Protein AF-A0A4V3UWW2-F1 (afdb_monomer)

Secondary structure (DSSP, 8-state):
---HHHHHSPPHHHHHHS-HHHHHHHHHHHHHHHHHHHHHHHHHHHHHHHHHT-TT--HHHHHHHHHHHHHHHHHHHHHHHHHHHHHHHHHHHHHHHHHT-

Solvent-accessible surface area (backbone atoms only — not comparable to full-atom values): 5558 Å² total; per-residue (Å²): 134,91,50,68,28,70,74,60,44,68,57,73,70,60,61,73,72,46,52,76,65,58,36,49,51,51,22,50,54,23,48,52,50,29,51,49,50,53,51,49,56,50,51,51,53,51,52,54,50,55,49,72,74,37,93,84,58,46,72,69,56,51,56,54,50,51,52,52,49,52,54,46,67,71,43,51,62,44,43,30,54,17,26,48,51,41,19,51,53,32,52,49,52,52,51,55,56,60,74,74,109

Mean predicted aligned error: 4.19 Å

Sequence (101 aa):
MRDIYHAVVGSSDLLKNLSQEALTDYKNNCGDAASGIVFALTTLGCLSMEACDSDEYSDEECRRDMMGLSSALKHLPRLMQALDQNRENADYELKRRGATK

Nearest PDB structures (foldseek):
  2q0o-assembly1_C  TM=7.563E-01  e=1.014E+00  Sinorhizobium fredii NGR234
  7n6g-assembly1_3I  TM=6.316E-01  e=8.112E-01  Chlamydomonas reinhardtii
  7n6g-assembly1_3H  TM=6.249E-01  e=1.874E+00  Chlamydomonas reinhardtii
  4bne-assembly1_B  TM=5.995E-01  e=6.770E+00  Gallus gallus

Structure (mmCIF, N/CA/C/O backbone):
data_AF-A0A4V3UWW2-F1
#
_entry.id   AF-A0A4V3UWW2-F1
#
loop_
_atom_site.group_PDB
_atom_site.id
_atom_site.type_symbol
_atom_site.label_atom_id
_atom_site.label_alt_id
_atom_site.label_comp_id
_atom_site.label_asym_id
_atom_site.label_entity_id
_atom_site.label_seq_id
_atom_site.pdbx_PDB_ins_code
_atom_site.Cartn_x
_atom_site.Cartn_y
_atom_site.Cartn_z
_atom_site.occupancy
_atom_site.B_iso_or_equiv
_atom_site.auth_seq_id
_atom_site.auth_comp_id
_atom_site.auth_asym_id
_atom_site.auth_atom_id
_atom_site.pdbx_PDB_model_num
ATOM 1 N N . MET A 1 1 ? -12.006 -16.547 -3.108 1.00 66.94 1 MET A N 1
ATOM 2 C CA . MET A 1 1 ? -10.590 -16.748 -3.489 1.00 66.94 1 MET A CA 1
ATOM 3 C C . MET A 1 1 ? -9.739 -16.118 -2.395 1.00 66.94 1 MET A C 1
ATOM 5 O O . MET A 1 1 ? -9.997 -14.967 -2.078 1.00 66.94 1 MET A O 1
ATOM 9 N N . ARG A 1 2 ? -8.819 -16.862 -1.764 1.00 84.69 2 ARG A N 1
ATOM 10 C CA . ARG A 1 2 ? -7.866 -16.290 -0.793 1.00 84.69 2 ARG A CA 1
ATOM 11 C C . ARG A 1 2 ? -6.722 -15.632 -1.563 1.00 84.69 2 ARG A C 1
ATOM 13 O O . ARG A 1 2 ? -6.174 -16.250 -2.469 1.00 84.69 2 ARG A O 1
ATOM 20 N N . ASP A 1 3 ? -6.378 -14.410 -1.193 1.00 90.69 3 ASP A N 1
ATOM 21 C CA . ASP A 1 3 ? -5.258 -13.634 -1.734 1.00 90.69 3 ASP A CA 1
ATOM 22 C C . ASP A 1 3 ? -4.514 -12.925 -0.584 1.00 90.69 3 ASP A C 1
ATOM 24 O O . ASP A 1 3 ? -4.825 -13.148 0.590 1.00 90.69 3 ASP A O 1
ATOM 28 N N . ILE A 1 4 ? -3.539 -12.069 -0.913 1.00 93.56 4 ILE A N 1
ATOM 29 C CA . ILE A 1 4 ? -2.727 -11.343 0.079 1.00 93.56 4 ILE A CA 1
ATOM 30 C C . ILE A 1 4 ? -3.573 -10.527 1.064 1.00 93.56 4 ILE A C 1
ATOM 32 O O . ILE A 1 4 ? -3.232 -10.453 2.239 1.00 93.56 4 ILE A O 1
ATOM 36 N N . TYR A 1 5 ? -4.715 -9.991 0.628 1.00 95.25 5 TYR A N 1
ATOM 37 C CA . TYR A 1 5 ? -5.618 -9.262 1.513 1.00 95.25 5 TYR A CA 1
ATOM 38 C C . TYR A 1 5 ? -6.105 -10.159 2.654 1.00 95.25 5 TYR A C 1
ATOM 40 O O . TYR A 1 5 ? -6.001 -9.796 3.820 1.00 95.25 5 TYR A O 1
ATOM 48 N N . HIS A 1 6 ? -6.550 -11.378 2.339 1.00 93.75 6 HIS A N 1
ATOM 49 C CA . HIS A 1 6 ? -7.064 -12.315 3.344 1.00 93.75 6 HIS A CA 1
ATOM 50 C C . HIS A 1 6 ? -5.979 -12.815 4.309 1.00 93.75 6 HIS A C 1
ATOM 52 O O . HIS A 1 6 ? -6.313 -13.320 5.376 1.00 93.75 6 HIS A O 1
ATOM 58 N N . ALA A 1 7 ? -4.704 -12.722 3.923 1.00 92.12 7 ALA A N 1
ATOM 59 C CA . ALA A 1 7 ? -3.577 -13.071 4.782 1.00 92.12 7 ALA A CA 1
ATOM 60 C C . ALA A 1 7 ? -3.181 -11.933 5.740 1.00 92.12 7 ALA A C 1
ATOM 62 O O . ALA A 1 7 ? -2.569 -12.203 6.769 1.00 92.12 7 ALA A O 1
ATOM 63 N N . VAL A 1 8 ? -3.512 -10.682 5.400 1.00 94.12 8 VAL A N 1
ATOM 64 C CA . VAL A 1 8 ? -3.080 -9.479 6.135 1.00 94.12 8 VAL A CA 1
ATOM 65 C C . VAL A 1 8 ? -4.198 -8.867 6.975 1.00 94.12 8 VAL A C 1
ATOM 67 O O . VAL A 1 8 ? -3.917 -8.253 8.006 1.00 94.12 8 VAL A O 1
ATOM 70 N N . VAL A 1 9 ? -5.462 -9.024 6.572 1.00 94.69 9 VAL A N 1
ATOM 71 C CA . VAL A 1 9 ? -6.588 -8.555 7.386 1.00 94.69 9 VAL A CA 1
ATOM 72 C C . VAL A 1 9 ? -6.546 -9.234 8.755 1.00 94.69 9 VAL A C 1
ATOM 74 O O . VAL A 1 9 ? -6.565 -10.461 8.868 1.00 94.69 9 VAL A O 1
ATOM 77 N N . GLY A 1 10 ? -6.472 -8.411 9.799 1.00 85.12 10 GLY A N 1
ATOM 78 C CA . GLY A 1 10 ? -6.418 -8.842 11.185 1.00 85.12 10 GLY A CA 1
ATOM 79 C C . GLY A 1 10 ? -7.750 -9.428 11.642 1.00 85.12 10 GLY A C 1
ATOM 80 O O . GLY A 1 10 ? -8.825 -9.038 11.181 1.00 85.12 10 GLY A O 1
ATOM 81 N N . SER A 1 11 ? -7.692 -10.366 12.588 1.00 86.25 11 SER A N 1
ATOM 82 C CA . SER A 1 11 ? -8.903 -10.897 13.208 1.00 86.25 11 SER A CA 1
ATOM 83 C C . SER A 1 11 ? -9.510 -9.878 14.177 1.00 86.25 11 SER A C 1
ATOM 85 O O . SER A 1 11 ? -8.806 -9.162 14.888 1.00 86.25 11 SER A O 1
ATOM 87 N N . SER A 1 12 ? -10.842 -9.844 14.256 1.00 81.00 12 SER A N 1
ATOM 88 C CA . SER A 1 12 ? -11.549 -8.997 15.228 1.00 81.00 12 SER A CA 1
ATOM 89 C C . SER A 1 12 ? -11.150 -9.325 16.674 1.00 81.00 12 SER A C 1
ATOM 91 O O . SER A 1 12 ? -11.066 -8.432 17.515 1.00 81.00 12 SER A O 1
ATOM 93 N N . ASP A 1 13 ? -10.853 -10.594 16.961 1.00 87.50 13 ASP A N 1
ATOM 94 C CA . ASP A 1 13 ? -10.467 -11.035 18.301 1.00 87.5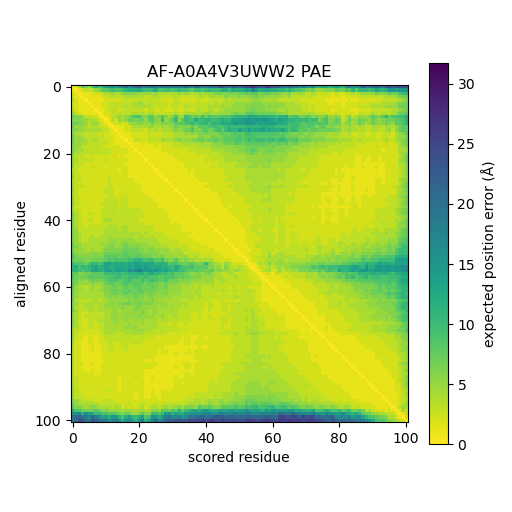0 13 ASP A CA 1
ATOM 95 C C . ASP A 1 13 ? -9.079 -10.540 18.713 1.00 87.50 13 ASP A C 1
ATOM 97 O O . ASP A 1 13 ? -8.868 -10.261 19.892 1.00 87.50 13 ASP A O 1
ATOM 101 N N . LEU A 1 14 ? -8.158 -10.344 17.761 1.00 89.12 14 LEU A N 1
ATOM 102 C CA . LEU A 1 14 ? -6.879 -9.690 18.037 1.00 89.12 14 LEU A CA 1
ATOM 103 C C . LEU A 1 14 ? -7.112 -8.279 18.592 1.00 89.12 14 LEU A C 1
ATOM 105 O O . LEU A 1 14 ? -6.597 -7.942 19.655 1.00 89.12 14 LEU A O 1
ATOM 109 N N . LEU A 1 15 ? -7.936 -7.477 17.911 1.00 91.19 15 LEU A N 1
ATOM 110 C CA . LEU A 1 15 ? -8.158 -6.068 18.257 1.00 91.19 15 LEU A CA 1
ATOM 111 C C . LEU A 1 15 ? -8.835 -5.893 19.623 1.00 91.19 15 LEU A C 1
ATOM 113 O O . LEU A 1 15 ? -8.473 -4.993 20.380 1.00 91.19 15 LEU A O 1
ATOM 117 N N . LYS A 1 16 ? -9.773 -6.781 19.978 1.00 90.44 16 LYS A N 1
ATOM 118 C CA . LYS A 1 16 ? -10.454 -6.769 21.288 1.00 90.44 16 LYS A CA 1
ATOM 119 C C . LYS A 1 16 ? -9.491 -6.952 22.463 1.00 90.44 16 LYS A C 1
ATOM 121 O O . LYS A 1 16 ? -9.753 -6.418 23.535 1.00 90.44 16 LYS A O 1
ATOM 126 N N . ASN A 1 17 ? -8.386 -7.665 22.255 1.00 91.44 17 ASN A N 1
ATOM 127 C CA . ASN A 1 17 ? -7.420 -7.987 23.305 1.00 91.44 17 ASN A CA 1
ATOM 128 C C . ASN A 1 17 ? -6.272 -6.968 23.422 1.00 91.44 17 ASN A C 1
ATOM 130 O O . ASN A 1 17 ? -5.493 -7.039 24.370 1.00 91.44 17 ASN A O 1
ATOM 134 N N . LEU A 1 18 ? -6.156 -6.010 22.493 1.00 93.81 18 LEU A N 1
ATOM 135 C CA . LEU A 1 18 ? -5.148 -4.948 22.568 1.00 93.81 18 LEU A CA 1
ATOM 136 C C . LEU A 1 18 ? -5.506 -3.896 23.626 1.00 93.81 18 LEU A C 1
ATOM 138 O O . LEU A 1 18 ? -6.681 -3.578 23.831 1.00 93.81 18 LEU A O 1
ATOM 142 N N . SER A 1 19 ? -4.488 -3.305 24.262 1.00 94.88 19 SER A N 1
ATOM 143 C CA . SER A 1 19 ? -4.651 -2.115 25.110 1.00 94.88 19 SER A CA 1
ATOM 144 C C . SER A 1 19 ? -5.085 -0.899 24.278 1.00 94.88 19 SER A C 1
ATOM 146 O O . SER A 1 19 ? -5.003 -0.910 23.052 1.00 94.88 19 SER A O 1
ATOM 148 N N . GLN A 1 20 ? -5.569 0.167 24.927 1.00 94.81 20 GLN A N 1
ATOM 149 C CA . GLN A 1 20 ? -5.989 1.384 24.216 1.00 94.81 20 GLN A CA 1
ATOM 150 C C . GLN A 1 20 ? -4.827 2.048 23.455 1.00 94.81 20 GLN A C 1
ATOM 152 O O . GLN A 1 20 ? -5.015 2.505 22.328 1.00 94.81 20 GLN A O 1
ATOM 157 N N . GLU A 1 21 ? -3.639 2.067 24.059 1.00 96.62 21 GLU A N 1
ATOM 158 C CA . GLU A 1 21 ? -2.403 2.563 23.446 1.00 96.62 21 GLU A CA 1
ATOM 159 C C . GLU A 1 21 ? -2.003 1.691 22.251 1.00 96.62 21 GLU A C 1
ATOM 161 O O . GLU A 1 21 ? -1.965 2.182 21.127 1.00 96.62 21 GLU A O 1
ATOM 166 N N . ALA A 1 22 ? -1.879 0.373 22.449 1.00 96.50 22 ALA A N 1
ATOM 167 C CA . ALA A 1 22 ? -1.498 -0.554 21.383 1.00 96.50 22 ALA A CA 1
ATOM 168 C C . ALA A 1 22 ? -2.486 -0.549 20.204 1.00 96.50 22 ALA A C 1
ATOM 170 O O . ALA A 1 22 ? -2.089 -0.704 19.052 1.00 96.50 22 ALA A O 1
ATOM 171 N N . LEU A 1 23 ? -3.781 -0.362 20.472 1.00 95.44 23 LEU A N 1
ATOM 172 C CA . LEU A 1 23 ? -4.803 -0.250 19.433 1.00 95.44 23 LEU A CA 1
ATOM 173 C C . LEU A 1 23 ? -4.693 1.071 18.651 1.00 95.44 23 LEU A C 1
ATOM 175 O O . LEU A 1 23 ? -4.963 1.100 17.450 1.00 95.44 23 LEU A O 1
ATOM 179 N N . THR A 1 24 ? -4.277 2.152 19.317 1.00 96.94 24 THR A N 1
ATOM 180 C CA . THR A 1 24 ? -4.006 3.446 18.675 1.00 96.94 24 THR A CA 1
ATOM 181 C C . THR A 1 24 ? -2.776 3.355 17.779 1.00 96.94 24 THR A C 1
ATOM 183 O O . THR A 1 24 ? -2.849 3.751 16.616 1.00 96.94 24 THR A O 1
ATOM 186 N N . ASP A 1 25 ? -1.696 2.749 18.269 1.00 97.88 25 ASP A N 1
ATOM 187 C CA . ASP A 1 25 ? -0.478 2.527 17.486 1.00 97.88 25 ASP A CA 1
ATOM 188 C C . ASP A 1 25 ? -0.747 1.622 16.288 1.00 97.88 25 ASP A C 1
ATOM 190 O O . ASP A 1 25 ? -0.355 1.933 15.167 1.00 97.88 25 ASP A O 1
ATOM 194 N N . TYR A 1 26 ? -1.490 0.530 16.492 1.00 96.62 26 TYR A N 1
ATOM 195 C CA . TYR A 1 26 ? -1.886 -0.368 15.413 1.00 96.62 26 TYR A CA 1
ATOM 196 C C . TYR A 1 26 ? -2.668 0.367 14.317 1.00 96.62 26 TYR A C 1
ATOM 198 O O . TYR A 1 26 ? -2.367 0.203 13.132 1.00 96.62 26 TYR A O 1
ATOM 206 N N . LYS A 1 27 ? -3.638 1.210 14.700 1.00 97.19 27 LYS A N 1
ATOM 207 C CA . LYS A 1 27 ? -4.401 2.043 13.761 1.00 97.19 27 LYS A CA 1
ATOM 208 C C . LYS A 1 27 ? -3.481 2.963 12.956 1.00 97.19 27 LYS A C 1
ATOM 210 O O . LYS A 1 27 ? -3.600 3.010 11.732 1.00 97.19 27 LYS A O 1
ATOM 215 N N . ASN A 1 28 ? -2.595 3.690 13.636 1.00 97.94 28 ASN A N 1
ATOM 216 C CA . ASN A 1 28 ? -1.700 4.658 13.003 1.00 97.94 28 ASN A CA 1
ATOM 217 C C . ASN A 1 28 ? -0.732 3.955 12.046 1.00 97.94 28 ASN A C 1
ATOM 219 O O . ASN A 1 28 ? -0.699 4.296 10.869 1.00 97.94 28 ASN A O 1
ATOM 223 N N . ASN A 1 29 ? -0.081 2.881 12.497 1.00 97.94 29 ASN A N 1
ATOM 224 C CA . ASN A 1 29 ? 0.836 2.087 11.680 1.00 97.94 29 ASN A CA 1
ATOM 225 C C . ASN A 1 29 ? 0.162 1.524 10.421 1.00 97.94 29 ASN A C 1
ATOM 227 O O . ASN A 1 29 ? 0.766 1.516 9.350 1.00 97.94 29 ASN A O 1
ATOM 231 N N . CYS A 1 30 ? -1.093 1.068 10.520 1.00 97.56 30 CYS A N 1
ATOM 232 C CA . CYS A 1 30 ? -1.844 0.617 9.346 1.00 97.56 30 CYS A CA 1
ATOM 233 C C . CYS A 1 30 ? -2.095 1.764 8.352 1.00 97.56 30 CYS A C 1
ATOM 235 O O . CYS A 1 30 ? -1.938 1.568 7.148 1.00 97.56 30 CYS A O 1
ATOM 237 N N . GLY A 1 31 ? -2.452 2.955 8.842 1.00 97.56 31 GLY A N 1
ATOM 238 C CA . GLY A 1 31 ? -2.652 4.139 8.001 1.00 97.56 31 GLY A CA 1
ATOM 239 C C . GLY A 1 31 ? -1.370 4.645 7.343 1.00 97.56 31 GLY A C 1
ATOM 240 O O . GLY A 1 31 ? -1.372 4.956 6.150 1.00 97.56 31 GLY A O 1
ATOM 241 N N . ASP A 1 32 ? -0.269 4.666 8.087 1.00 98.31 32 ASP A N 1
ATOM 242 C CA . ASP A 1 32 ? 1.042 5.073 7.582 1.00 98.31 32 ASP A CA 1
ATOM 243 C C . ASP A 1 32 ? 1.543 4.088 6.521 1.00 98.31 32 ASP A C 1
ATOM 245 O O . ASP A 1 32 ? 2.002 4.498 5.454 1.00 98.31 32 ASP A O 1
ATOM 249 N N . ALA A 1 33 ? 1.373 2.783 6.755 1.00 98.06 33 ALA A N 1
ATOM 250 C CA . ALA A 1 33 ? 1.721 1.754 5.783 1.00 98.06 33 ALA A CA 1
ATOM 251 C C . ALA A 1 33 ? 0.880 1.859 4.498 1.00 98.06 33 ALA A C 1
ATOM 253 O O . ALA A 1 33 ? 1.435 1.784 3.400 1.00 98.06 33 ALA A O 1
ATOM 254 N N . ALA A 1 34 ? -0.437 2.075 4.607 1.00 97.69 34 ALA A N 1
ATOM 255 C CA . ALA A 1 34 ? -1.302 2.284 3.443 1.00 97.69 34 ALA A CA 1
ATOM 256 C C . ALA A 1 34 ? -0.879 3.531 2.644 1.00 97.69 34 ALA A C 1
ATOM 258 O O . ALA A 1 34 ? -0.737 3.468 1.422 1.00 97.69 34 ALA A O 1
ATOM 259 N N . SER A 1 35 ? -0.576 4.633 3.335 1.00 97.25 35 SER A N 1
ATOM 260 C CA . SER A 1 35 ? -0.079 5.871 2.719 1.00 97.25 35 SER A CA 1
ATOM 261 C C . SER A 1 35 ? 1.275 5.670 2.029 1.00 97.25 35 SER A C 1
ATOM 263 O O . SER A 1 35 ? 1.486 6.147 0.914 1.00 97.25 35 SER A O 1
ATOM 265 N N . GLY A 1 36 ? 2.178 4.902 2.646 1.00 98.06 36 GLY A N 1
ATOM 266 C CA . GLY A 1 36 ? 3.459 4.518 2.055 1.00 98.06 36 GLY A CA 1
ATOM 267 C C . GLY A 1 36 ? 3.297 3.708 0.767 1.00 98.06 36 GLY A C 1
ATOM 268 O O . GLY A 1 36 ? 4.030 3.934 -0.195 1.00 98.06 36 GLY A O 1
ATOM 269 N N . ILE A 1 37 ? 2.299 2.821 0.696 1.00 97.81 37 ILE A N 1
ATOM 270 C CA . ILE A 1 37 ? 1.980 2.087 -0.537 1.00 97.81 37 ILE A CA 1
ATOM 271 C C . ILE A 1 37 ? 1.489 3.038 -1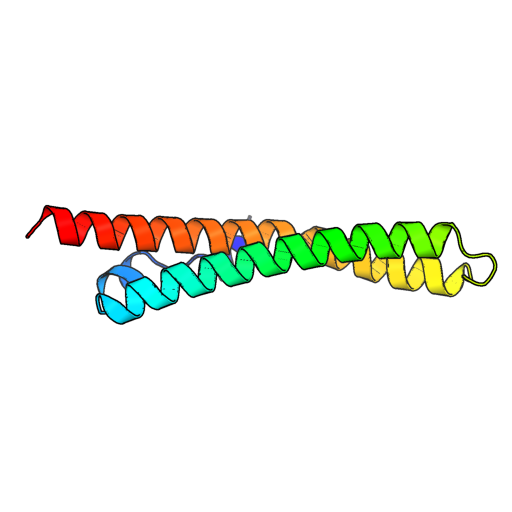.633 1.00 97.81 37 ILE A C 1
ATOM 273 O O . ILE A 1 37 ? 1.932 2.915 -2.774 1.00 97.81 37 ILE A O 1
ATOM 277 N N . VAL A 1 38 ? 0.620 4.000 -1.312 1.00 96.94 38 VAL A N 1
ATOM 278 C CA . VAL A 1 38 ? 0.164 5.014 -2.281 1.00 96.94 38 VAL A CA 1
ATOM 279 C C . VAL A 1 38 ? 1.346 5.819 -2.822 1.00 96.94 38 VAL A C 1
ATOM 281 O O . VAL A 1 38 ? 1.469 6.006 -4.036 1.00 96.94 38 VAL A O 1
ATOM 284 N N . PHE A 1 39 ? 2.248 6.252 -1.941 1.00 97.38 39 PHE A N 1
ATOM 285 C CA . PHE A 1 39 ? 3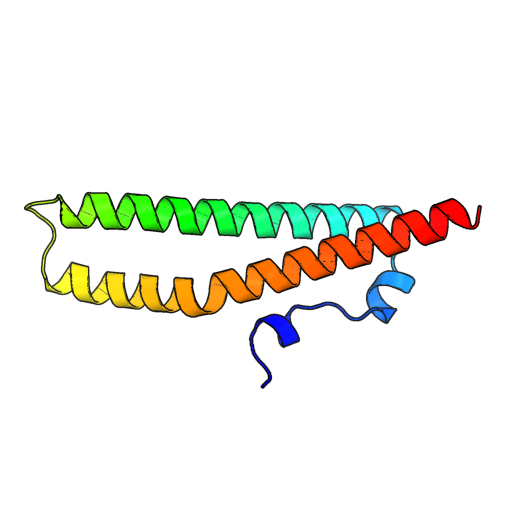.461 6.964 -2.334 1.00 97.38 39 PHE A CA 1
ATOM 286 C C . PHE A 1 39 ? 4.365 6.113 -3.238 1.00 97.38 39 PHE A C 1
ATOM 288 O O . PHE A 1 39 ? 4.843 6.600 -4.265 1.00 97.38 39 PHE A O 1
ATOM 295 N N . ALA A 1 40 ? 4.550 4.832 -2.907 1.00 96.62 40 ALA A N 1
ATOM 296 C CA . ALA A 1 40 ? 5.327 3.904 -3.721 1.00 96.62 40 ALA A CA 1
ATOM 297 C C . ALA A 1 40 ? 4.704 3.711 -5.111 1.00 96.62 40 ALA A C 1
ATOM 299 O O . ALA A 1 40 ? 5.405 3.823 -6.110 1.00 96.62 40 ALA A O 1
ATOM 300 N N . LEU A 1 41 ? 3.389 3.487 -5.194 1.00 96.19 41 LEU A N 1
ATOM 301 C CA . LEU A 1 41 ? 2.672 3.346 -6.466 1.00 96.19 41 LEU A CA 1
ATOM 302 C C . LEU A 1 41 ? 2.773 4.609 -7.330 1.00 96.19 41 LEU A C 1
ATOM 304 O O . LEU A 1 41 ? 2.960 4.511 -8.540 1.00 96.19 41 LEU A O 1
ATOM 308 N N . THR A 1 42 ? 2.698 5.785 -6.705 1.00 96.50 42 THR A N 1
ATOM 309 C CA . THR A 1 42 ? 2.846 7.074 -7.395 1.00 96.50 42 THR A CA 1
ATOM 310 C C . THR A 1 42 ? 4.258 7.231 -7.947 1.00 96.50 42 THR A C 1
ATOM 312 O O . THR A 1 42 ? 4.431 7.510 -9.129 1.00 96.50 42 THR A O 1
ATOM 315 N N . THR A 1 43 ? 5.268 6.975 -7.113 1.00 96.25 43 THR A N 1
ATOM 316 C CA . THR A 1 43 ? 6.684 7.036 -7.504 1.00 96.25 43 THR A CA 1
ATOM 317 C C . THR A 1 43 ? 6.995 6.059 -8.635 1.00 96.25 43 THR A C 1
ATOM 319 O O . THR A 1 43 ? 7.643 6.437 -9.603 1.00 96.25 43 THR A O 1
ATOM 322 N N . LEU A 1 44 ? 6.488 4.824 -8.560 1.00 94.88 44 LEU A N 1
ATOM 323 C CA . LEU A 1 44 ? 6.629 3.837 -9.632 1.00 94.88 44 LEU A CA 1
ATOM 324 C C . LEU A 1 44 ? 6.012 4.333 -10.945 1.00 94.88 44 LEU A C 1
ATOM 326 O O . LEU A 1 44 ? 6.615 4.151 -11.999 1.00 94.88 44 LEU A O 1
ATOM 330 N N . GLY A 1 45 ? 4.847 4.982 -10.889 1.00 93.44 45 GLY A N 1
ATOM 331 C CA . GLY A 1 45 ? 4.225 5.608 -12.057 1.00 93.44 45 GLY A CA 1
ATOM 332 C C . GLY A 1 45 ? 5.092 6.710 -12.671 1.00 93.44 45 GLY A C 1
ATOM 333 O O . GLY A 1 45 ? 5.312 6.698 -13.879 1.00 93.44 45 GLY A O 1
ATOM 334 N N . CYS A 1 46 ? 5.636 7.612 -11.847 1.00 93.94 46 CYS A N 1
ATOM 335 C CA . CYS A 1 46 ? 6.536 8.674 -12.308 1.00 93.94 46 CYS A CA 1
ATOM 336 C C . CYS A 1 46 ? 7.809 8.106 -12.950 1.00 93.94 46 CYS A C 1
ATOM 338 O O . CYS A 1 46 ? 8.136 8.471 -14.074 1.00 93.94 46 CYS A O 1
ATOM 340 N N . LEU A 1 47 ? 8.475 7.158 -12.283 1.00 92.06 47 LEU A N 1
ATOM 341 C CA . LEU A 1 47 ? 9.698 6.529 -12.793 1.00 92.06 47 LEU A CA 1
ATOM 342 C C . LEU A 1 47 ? 9.454 5.759 -14.095 1.00 92.06 47 LEU A C 1
ATOM 344 O O . LEU A 1 47 ? 10.299 5.770 -14.981 1.00 92.06 47 LEU A O 1
ATOM 348 N N . SER A 1 48 ? 8.295 5.109 -14.234 1.00 90.69 48 SER A N 1
ATOM 349 C CA . SER A 1 48 ? 7.935 4.415 -15.478 1.00 90.69 48 SER A CA 1
ATOM 350 C C . SER A 1 48 ? 7.801 5.389 -16.648 1.00 90.69 48 SER A C 1
ATOM 352 O O . SER A 1 48 ? 8.180 5.053 -17.765 1.00 90.69 48 SER A O 1
ATOM 354 N N . MET A 1 49 ? 7.265 6.586 -16.397 1.00 89.69 49 MET A N 1
ATOM 355 C CA . MET A 1 49 ? 7.145 7.642 -17.401 1.00 89.69 49 MET A CA 1
ATOM 356 C C . MET A 1 49 ? 8.523 8.194 -17.780 1.00 89.69 49 MET A C 1
ATOM 358 O O . MET A 1 49 ? 8.848 8.227 -18.960 1.00 89.69 49 MET A O 1
ATOM 362 N N . GLU A 1 50 ? 9.360 8.520 -16.789 1.00 89.88 50 GLU A N 1
ATOM 363 C CA . GLU A 1 50 ? 10.741 8.976 -17.014 1.00 89.88 50 GLU A CA 1
ATOM 364 C C . GLU A 1 50 ? 11.568 7.951 -17.804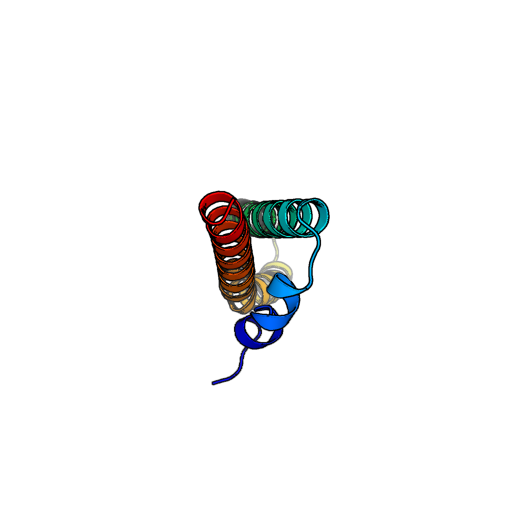 1.00 89.88 50 GLU A C 1
ATOM 366 O O . GLU A 1 50 ? 12.324 8.320 -18.697 1.00 89.88 50 GLU A O 1
ATOM 371 N N . ALA A 1 51 ? 11.397 6.657 -17.517 1.00 89.06 51 ALA A N 1
ATOM 372 C CA . ALA A 1 51 ? 12.077 5.589 -18.239 1.00 89.06 51 ALA A CA 1
ATOM 373 C C . ALA A 1 51 ? 11.615 5.475 -19.702 1.00 89.06 51 ALA A C 1
ATOM 375 O O . ALA A 1 51 ? 12.432 5.208 -20.576 1.00 89.06 51 ALA A O 1
ATOM 376 N N . CYS A 1 52 ? 10.328 5.705 -19.989 1.00 86.06 52 CYS A N 1
ATOM 377 C CA . CYS A 1 52 ? 9.814 5.704 -21.364 1.00 86.06 52 CYS A CA 1
ATOM 378 C C . CYS A 1 52 ? 10.320 6.893 -22.194 1.00 86.06 52 CYS A C 1
ATOM 380 O O . CYS A 1 52 ? 10.417 6.773 -23.412 1.00 86.06 52 CYS A O 1
ATOM 382 N N . ASP A 1 53 ? 10.634 8.014 -21.544 1.00 89.19 53 ASP A N 1
ATOM 383 C CA . ASP A 1 53 ? 11.145 9.227 -22.192 1.00 89.19 53 ASP A CA 1
ATOM 384 C C . ASP A 1 53 ? 12.681 9.219 -22.354 1.00 89.19 53 ASP A C 1
ATOM 386 O O . ASP A 1 53 ? 13.255 10.162 -22.899 1.00 89.19 53 ASP A O 1
ATOM 390 N N . SER A 1 54 ? 13.363 8.176 -21.869 1.00 90.44 54 SER A N 1
ATOM 391 C CA . SER A 1 54 ? 14.822 8.069 -21.894 1.00 90.44 54 SER A CA 1
ATOM 392 C C . SER A 1 54 ? 15.328 7.367 -23.154 1.00 90.44 54 SER A C 1
ATOM 394 O O . SER A 1 54 ? 15.030 6.197 -23.390 1.00 90.44 54 SER A O 1
ATOM 396 N N . ASP A 1 55 ? 16.200 8.045 -23.903 1.00 88.56 55 ASP A N 1
ATOM 397 C CA . ASP A 1 55 ? 16.909 7.467 -25.056 1.00 88.56 55 ASP A CA 1
ATOM 398 C C . ASP A 1 55 ? 17.944 6.393 -24.656 1.00 88.56 55 ASP A C 1
ATOM 400 O O . ASP A 1 55 ? 18.415 5.629 -25.500 1.00 88.56 55 ASP A O 1
ATOM 404 N N . GLU A 1 56 ? 18.325 6.333 -23.375 1.00 91.44 56 GLU A N 1
ATOM 405 C CA . GLU A 1 56 ? 19.299 5.370 -22.841 1.00 91.44 56 GLU A CA 1
ATOM 406 C C . GLU A 1 56 ? 18.638 4.100 -22.281 1.00 91.44 56 GLU A C 1
ATOM 408 O O . GLU A 1 56 ? 19.340 3.164 -21.896 1.00 91.44 56 GLU A O 1
ATOM 413 N N . TYR A 1 57 ? 17.303 4.048 -22.218 1.00 91.25 57 TYR A N 1
ATOM 414 C CA . TYR A 1 57 ? 16.581 2.932 -21.616 1.00 91.25 57 TYR A CA 1
ATOM 415 C C . TYR A 1 57 ? 16.389 1.786 -22.612 1.00 91.25 57 TYR A C 1
ATOM 417 O O . TYR A 1 57 ? 15.633 1.890 -23.578 1.00 91.25 57 TYR A O 1
ATOM 425 N N . SER A 1 58 ? 17.095 0.678 -22.384 1.00 91.75 58 SER A N 1
ATOM 426 C CA . SER A 1 58 ? 17.079 -0.462 -23.306 1.00 91.75 58 SER A CA 1
ATOM 427 C C . SER A 1 58 ? 15.778 -1.273 -23.247 1.00 91.75 58 SER A C 1
ATOM 429 O O . SER A 1 58 ? 15.111 -1.362 -22.210 1.00 91.75 58 SER A O 1
ATOM 431 N N . ASP A 1 59 ? 15.449 -1.959 -24.346 1.00 89.19 59 ASP A N 1
ATOM 432 C CA . ASP A 1 59 ? 14.301 -2.873 -24.416 1.00 89.19 59 ASP A CA 1
ATOM 433 C C . ASP A 1 59 ? 14.394 -3.999 -23.364 1.00 89.19 59 ASP A C 1
ATOM 435 O O . ASP A 1 59 ? 13.383 -4.432 -22.794 1.00 89.19 59 ASP A O 1
ATOM 439 N N . GLU A 1 60 ? 15.605 -4.484 -23.068 1.00 91.88 60 GLU A N 1
ATOM 440 C CA . GLU A 1 60 ? 15.836 -5.492 -22.035 1.00 91.88 60 GLU A CA 1
ATOM 441 C C . GLU A 1 60 ? 15.528 -4.978 -20.624 1.00 91.88 60 GLU A C 1
ATOM 443 O O . GLU A 1 60 ? 14.903 -5.705 -19.839 1.00 91.88 60 GLU A O 1
ATOM 448 N N . GLU A 1 61 ? 15.954 -3.754 -20.299 1.00 90.94 61 GLU A N 1
ATOM 449 C CA . GLU A 1 61 ? 15.669 -3.101 -19.017 1.00 90.94 61 GLU A CA 1
ATOM 450 C C . GLU A 1 61 ? 14.178 -2.817 -18.873 1.00 90.94 61 GLU A C 1
ATOM 452 O O . GLU A 1 61 ? 13.585 -3.215 -17.867 1.00 90.94 61 GLU A O 1
ATOM 457 N N . CYS A 1 62 ? 13.551 -2.279 -19.922 1.00 89.94 62 CYS A N 1
ATOM 458 C CA . CYS A 1 62 ? 12.111 -2.059 -19.986 1.00 89.94 62 CYS A CA 1
ATOM 459 C C . CYS A 1 62 ? 11.334 -3.338 -19.675 1.00 89.94 62 CYS A C 1
ATOM 461 O O . CYS A 1 62 ? 10.490 -3.377 -18.776 1.00 89.94 62 CYS A O 1
ATOM 463 N N . ARG A 1 63 ? 11.664 -4.443 -20.349 1.00 89.62 63 ARG A N 1
ATOM 464 C CA . ARG A 1 63 ? 10.987 -5.723 -20.121 1.00 89.62 63 ARG A CA 1
ATOM 465 C C . ARG A 1 63 ? 11.174 -6.233 -18.687 1.00 89.62 63 ARG A C 1
ATOM 467 O O . ARG A 1 63 ? 10.227 -6.772 -18.109 1.00 89.62 63 ARG A O 1
ATOM 474 N N . ARG A 1 64 ? 12.378 -6.110 -18.116 1.00 92.56 64 ARG A N 1
ATOM 475 C CA . ARG A 1 64 ? 12.667 -6.522 -16.731 1.00 92.56 64 ARG A CA 1
ATOM 476 C C . ARG A 1 64 ? 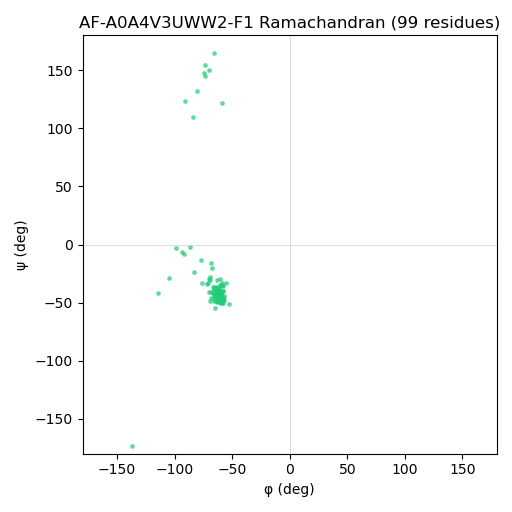11.852 -5.703 -15.734 1.00 92.56 64 ARG A C 1
ATOM 478 O O . ARG A 1 64 ? 11.201 -6.278 -14.860 1.00 92.56 64 ARG A O 1
ATOM 485 N N . ASP A 1 65 ? 11.864 -4.387 -15.871 1.00 92.62 65 ASP A N 1
ATOM 486 C CA . ASP A 1 65 ? 11.264 -3.495 -14.885 1.00 92.62 65 ASP A CA 1
ATOM 487 C C . ASP A 1 65 ? 9.732 -3.497 -15.007 1.00 92.62 6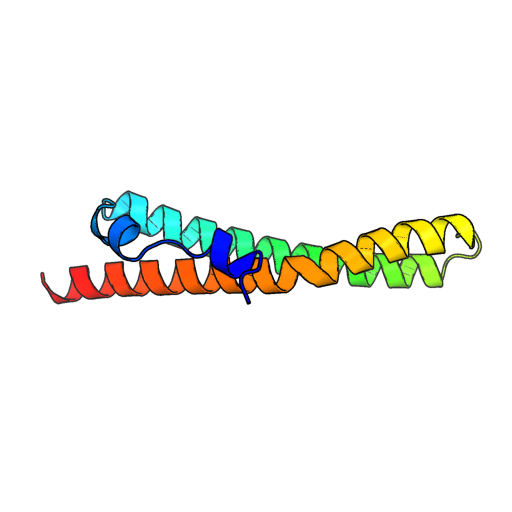5 ASP A C 1
ATOM 489 O O . ASP A 1 65 ? 9.041 -3.508 -13.989 1.00 92.62 65 ASP A O 1
ATOM 493 N N . MET A 1 66 ? 9.183 -3.662 -16.218 1.00 90.31 66 MET A N 1
ATOM 494 C CA . MET A 1 66 ? 7.750 -3.902 -16.442 1.00 90.31 66 MET A CA 1
ATOM 495 C C . MET A 1 66 ? 7.247 -5.183 -15.761 1.00 90.31 66 MET A C 1
ATOM 497 O O . MET A 1 66 ? 6.123 -5.213 -15.251 1.00 90.31 66 MET A O 1
ATOM 501 N N . MET A 1 67 ? 8.064 -6.242 -15.681 1.00 92.44 67 MET A N 1
ATOM 502 C CA . MET A 1 67 ? 7.716 -7.424 -14.880 1.00 92.44 67 MET A CA 1
ATOM 503 C C . MET A 1 67 ? 7.666 -7.099 -13.379 1.00 92.44 67 MET A C 1
ATOM 505 O O . MET A 1 67 ? 6.757 -7.560 -12.680 1.00 92.44 67 MET A O 1
ATOM 509 N N . GLY A 1 68 ? 8.596 -6.276 -12.888 1.00 92.50 68 GLY A N 1
ATOM 510 C CA . GLY A 1 68 ? 8.592 -5.773 -11.511 1.00 92.50 68 GLY A CA 1
ATOM 511 C C . GLY A 1 68 ? 7.354 -4.927 -11.199 1.00 92.50 68 GLY A C 1
ATOM 512 O O . GLY A 1 68 ? 6.653 -5.192 -10.219 1.00 92.50 68 GLY A O 1
ATOM 513 N N . LEU A 1 69 ? 7.032 -3.974 -12.077 1.00 93.44 69 LEU A N 1
ATOM 514 C CA . LEU A 1 69 ? 5.845 -3.120 -11.994 1.00 93.44 69 LEU A CA 1
ATOM 515 C C . LEU A 1 69 ? 4.556 -3.943 -11.998 1.00 93.44 69 LEU A C 1
ATOM 517 O O . LEU A 1 69 ? 3.695 -3.740 -11.144 1.00 93.44 69 LEU A O 1
ATOM 521 N N . SER A 1 70 ? 4.442 -4.922 -12.897 1.00 92.88 70 SER A N 1
ATOM 522 C CA . SER A 1 70 ? 3.298 -5.840 -12.949 1.00 92.88 70 SER A CA 1
ATOM 523 C C . SER A 1 70 ? 3.097 -6.582 -11.624 1.00 92.88 70 SER A C 1
ATOM 525 O O . SER A 1 70 ? 1.981 -6.643 -11.099 1.00 92.88 70 SER A O 1
ATOM 527 N N . SER A 1 71 ? 4.181 -7.089 -11.028 1.00 92.50 71 SER A N 1
ATOM 528 C CA . SER A 1 71 ? 4.134 -7.753 -9.721 1.00 92.50 71 SER A CA 1
ATOM 529 C C . SER A 1 71 ? 3.664 -6.803 -8.612 1.00 92.50 71 SER A C 1
ATOM 531 O O . SER A 1 71 ? 2.762 -7.142 -7.839 1.00 92.50 71 SER A O 1
ATOM 533 N N . ALA A 1 72 ? 4.207 -5.582 -8.568 1.00 94.19 72 ALA A N 1
ATOM 534 C CA . ALA A 1 72 ? 3.810 -4.562 -7.602 1.00 94.19 72 ALA A CA 1
ATOM 535 C C . ALA A 1 72 ? 2.320 -4.199 -7.741 1.00 94.19 72 ALA A C 1
ATOM 537 O O . ALA A 1 72 ? 1.573 -4.269 -6.764 1.00 94.19 72 ALA A O 1
ATOM 538 N N . LEU A 1 73 ? 1.857 -3.906 -8.960 1.00 94.12 73 LEU A N 1
ATOM 539 C CA . LEU A 1 73 ? 0.466 -3.538 -9.252 1.00 94.12 73 LEU A CA 1
ATOM 540 C C . LEU A 1 73 ? -0.532 -4.661 -8.947 1.00 94.12 73 LEU A C 1
ATOM 542 O O . LEU A 1 7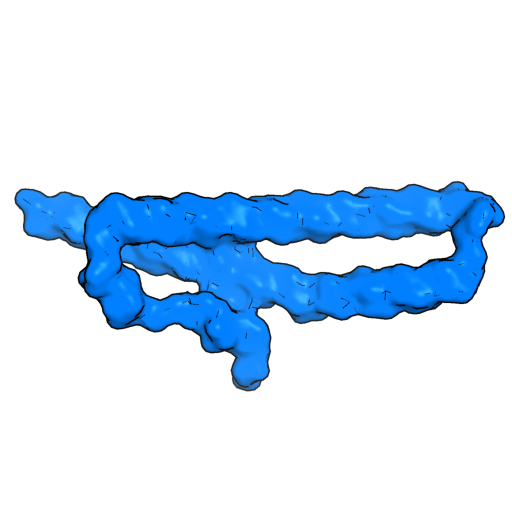3 ? -1.668 -4.390 -8.560 1.00 94.12 73 LEU A O 1
ATOM 546 N N . LYS A 1 74 ? -0.119 -5.925 -9.065 1.00 93.44 74 LYS A N 1
ATOM 547 C CA . LYS A 1 74 ? -0.963 -7.076 -8.727 1.00 93.44 74 LYS A CA 1
ATOM 548 C C . LYS A 1 74 ? -1.218 -7.212 -7.222 1.00 93.44 74 LYS A C 1
ATOM 550 O O . LYS A 1 74 ? -2.262 -7.732 -6.825 1.00 93.44 74 LYS A O 1
ATOM 555 N N . HIS A 1 75 ? -0.273 -6.789 -6.381 1.00 94.62 75 HIS A N 1
ATOM 556 C CA . HIS A 1 75 ? -0.283 -7.106 -4.950 1.00 94.62 75 HIS A CA 1
ATOM 557 C C . HIS A 1 75 ? -0.481 -5.892 -4.041 1.00 94.62 75 HIS A C 1
ATOM 559 O O . HIS A 1 75 ? -1.258 -5.976 -3.087 1.00 94.62 75 HIS A O 1
ATOM 565 N N . LEU A 1 76 ? 0.168 -4.765 -4.339 1.00 96.12 76 LEU A N 1
ATOM 566 C CA . LEU A 1 76 ? 0.150 -3.572 -3.492 1.00 96.12 76 LEU A CA 1
ATOM 567 C C . LEU A 1 76 ? -1.257 -2.995 -3.269 1.00 96.12 76 LEU A C 1
ATOM 569 O O . LEU A 1 76 ? -1.576 -2.711 -2.115 1.00 96.12 76 LEU A O 1
ATOM 573 N N . PRO A 1 77 ? -2.154 -2.900 -4.273 1.00 95.88 77 PRO A N 1
ATOM 574 C CA . PRO A 1 77 ? -3.508 -2.398 -4.033 1.00 95.88 77 PRO A CA 1
ATOM 575 C C . PRO A 1 77 ? -4.314 -3.274 -3.065 1.00 95.88 77 PRO A C 1
ATOM 577 O O . PRO A 1 77 ? -5.036 -2.767 -2.210 1.00 95.88 77 PRO A O 1
ATOM 580 N N . ARG A 1 78 ? -4.173 -4.604 -3.155 1.00 96.62 78 ARG A N 1
ATOM 581 C CA . ARG A 1 78 ? -4.862 -5.542 -2.250 1.00 96.62 78 ARG A CA 1
ATOM 582 C C . ARG A 1 78 ? -4.274 -5.514 -0.843 1.00 96.62 78 ARG A C 1
ATOM 584 O O . ARG A 1 78 ? -5.022 -5.647 0.122 1.00 96.62 78 ARG A O 1
ATOM 591 N N . LEU A 1 79 ? -2.963 -5.306 -0.725 1.00 97.19 79 LEU A N 1
ATOM 592 C CA . LEU A 1 79 ? -2.298 -5.093 0.558 1.00 97.19 79 LEU A CA 1
ATOM 593 C C . LEU A 1 79 ? -2.768 -3.790 1.222 1.00 97.19 79 LEU A C 1
ATOM 595 O O . LEU A 1 79 ? -3.142 -3.806 2.391 1.00 97.19 79 LEU A O 1
ATOM 599 N N . MET A 1 80 ? -2.821 -2.693 0.464 1.00 97.62 80 MET A N 1
ATOM 600 C CA . MET A 1 80 ? -3.326 -1.397 0.926 1.00 97.62 80 MET A CA 1
ATOM 601 C C . MET A 1 80 ? -4.761 -1.511 1.449 1.00 97.62 80 MET A C 1
ATOM 603 O O . MET A 1 80 ? -5.034 -1.101 2.570 1.00 97.62 80 MET A O 1
ATOM 607 N N . GLN A 1 81 ? -5.652 -2.174 0.704 1.00 96.75 81 GLN A N 1
ATOM 608 C CA . GLN A 1 81 ? -7.032 -2.409 1.144 1.00 96.75 81 GLN A CA 1
ATOM 609 C C . GLN A 1 81 ? -7.121 -3.188 2.466 1.00 96.75 81 GLN A C 1
ATOM 611 O O . GLN A 1 81 ? -8.021 -2.942 3.266 1.00 96.75 81 GLN A O 1
ATOM 616 N N . ALA A 1 82 ? -6.211 -4.136 2.712 1.00 97.19 82 ALA A N 1
ATOM 617 C CA . ALA A 1 82 ? -6.184 -4.871 3.975 1.00 97.19 82 ALA A CA 1
ATOM 618 C C . ALA A 1 82 ? -5.736 -3.982 5.140 1.00 97.19 82 ALA A C 1
ATOM 620 O O . ALA A 1 82 ? -6.314 -4.048 6.224 1.00 97.19 82 ALA A O 1
ATOM 621 N N . LEU A 1 83 ? -4.732 -3.134 4.910 1.00 97.75 83 LEU A N 1
ATOM 622 C CA . LEU A 1 83 ? -4.243 -2.169 5.894 1.00 97.75 83 LEU A CA 1
ATOM 623 C C . LEU A 1 83 ? -5.310 -1.120 6.227 1.00 97.75 83 LEU A C 1
ATOM 625 O O . LEU A 1 83 ? -5.539 -0.845 7.404 1.00 97.75 83 LEU A O 1
ATOM 629 N N . ASP A 1 84 ? -6.028 -0.609 5.227 1.00 97.31 84 ASP A N 1
ATOM 630 C CA . ASP A 1 84 ? -7.141 0.319 5.445 1.00 97.31 84 ASP A CA 1
ATOM 631 C C . ASP A 1 84 ? -8.268 -0.320 6.256 1.00 97.31 84 ASP A C 1
ATOM 633 O O . ASP A 1 84 ? -8.722 0.265 7.239 1.00 97.31 84 ASP A O 1
ATOM 637 N N . GLN A 1 85 ? -8.655 -1.557 5.930 1.00 96.88 85 GLN A N 1
ATOM 638 C CA . GLN A 1 85 ? -9.648 -2.288 6.717 1.00 96.88 85 GLN A CA 1
ATOM 639 C C . GLN A 1 85 ? -9.188 -2.483 8.169 1.00 96.88 85 GLN A C 1
ATOM 641 O O . GLN A 1 85 ? -9.974 -2.331 9.103 1.00 96.88 85 GLN A O 1
ATOM 646 N N . ASN A 1 86 ? -7.913 -2.814 8.380 1.00 97.12 86 ASN A N 1
ATOM 647 C CA . ASN A 1 86 ? -7.342 -2.982 9.715 1.00 97.12 86 ASN A CA 1
ATOM 648 C C . ASN A 1 86 ? -7.373 -1.674 10.514 1.00 97.12 86 ASN A C 1
ATOM 650 O O . ASN A 1 86 ? -7.756 -1.677 11.688 1.00 97.12 86 ASN A O 1
ATOM 654 N N . ARG A 1 87 ? -7.030 -0.554 9.869 1.00 97.12 87 ARG A N 1
ATOM 655 C CA . ARG A 1 87 ? -7.125 0.793 10.438 1.00 97.12 87 ARG A CA 1
ATOM 656 C C . ARG A 1 87 ? -8.560 1.123 10.843 1.00 97.12 87 ARG A C 1
ATOM 658 O O . ARG A 1 87 ? -8.787 1.556 11.971 1.00 97.12 87 ARG A O 1
ATOM 665 N N . GLU A 1 88 ? -9.526 0.895 9.958 1.00 96.88 88 GLU A N 1
ATOM 666 C CA . GLU A 1 88 ? -10.948 1.149 10.224 1.00 96.88 88 GLU A CA 1
ATOM 667 C C . GLU A 1 88 ? -11.487 0.281 11.362 1.00 96.88 88 GLU A C 1
ATOM 669 O O . GLU A 1 88 ? -12.174 0.781 12.253 1.00 96.88 88 GLU A O 1
ATOM 674 N N . ASN A 1 89 ? -11.122 -1.002 11.389 1.00 96.19 89 ASN A N 1
ATOM 675 C CA . ASN A 1 89 ? -11.516 -1.917 12.457 1.00 96.19 89 ASN A CA 1
ATOM 676 C C . ASN A 1 89 ? -10.957 -1.474 13.819 1.00 96.19 89 ASN A C 1
ATOM 678 O O . ASN A 1 89 ? -11.658 -1.541 14.831 1.00 96.19 89 ASN A O 1
ATOM 682 N N . ALA A 1 90 ? -9.707 -1.007 13.856 1.00 96.12 90 ALA A N 1
ATOM 683 C CA . ALA A 1 90 ? -9.090 -0.499 15.076 1.00 96.12 90 ALA A CA 1
ATOM 684 C C . ALA A 1 90 ? -9.729 0.820 15.541 1.00 96.12 90 ALA A C 1
ATOM 686 O O . ALA A 1 90 ? -10.000 0.991 16.730 1.00 96.12 90 ALA A O 1
ATOM 687 N N . ASP A 1 91 ? -10.030 1.729 14.610 1.00 96.25 91 ASP A N 1
ATOM 688 C CA . ASP A 1 91 ? -10.731 2.982 14.903 1.00 96.25 91 ASP A CA 1
ATOM 689 C C . ASP A 1 91 ? -12.148 2.737 15.441 1.00 96.25 91 ASP A C 1
ATOM 691 O O . ASP A 1 91 ? -12.566 3.359 16.421 1.00 96.25 91 ASP A O 1
ATOM 695 N N . TYR A 1 92 ? -12.863 1.778 14.850 1.00 95.31 92 TYR A N 1
ATOM 696 C CA . TYR A 1 92 ? -14.162 1.328 15.335 1.00 95.31 92 TYR A CA 1
ATOM 697 C C . TYR A 1 92 ? -14.075 0.814 16.776 1.00 95.31 92 TYR A C 1
ATOM 699 O O . TYR A 1 92 ? -14.863 1.224 17.628 1.00 95.31 92 TYR A O 1
ATOM 707 N N . GLU A 1 93 ? -13.099 -0.043 17.078 1.00 95.12 93 GLU A N 1
ATOM 708 C CA . GLU A 1 93 ? -12.928 -0.610 18.415 1.00 95.12 93 GLU A CA 1
ATOM 709 C C . GLU A 1 93 ? -12.566 0.462 19.461 1.00 95.12 93 GLU A C 1
ATOM 711 O O . GLU A 1 93 ? -13.106 0.446 20.570 1.00 95.12 93 GLU A O 1
ATOM 716 N N . LEU A 1 94 ? -11.730 1.447 19.106 1.00 94.88 94 LEU A N 1
ATOM 717 C CA . LEU A 1 94 ? -11.439 2.605 19.961 1.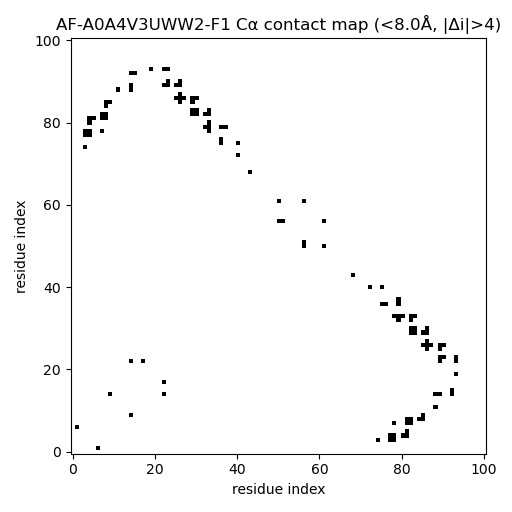00 94.88 94 LEU A CA 1
ATOM 718 C C . LEU A 1 94 ? -12.706 3.410 20.274 1.00 94.88 94 LEU A C 1
ATOM 720 O O . LEU 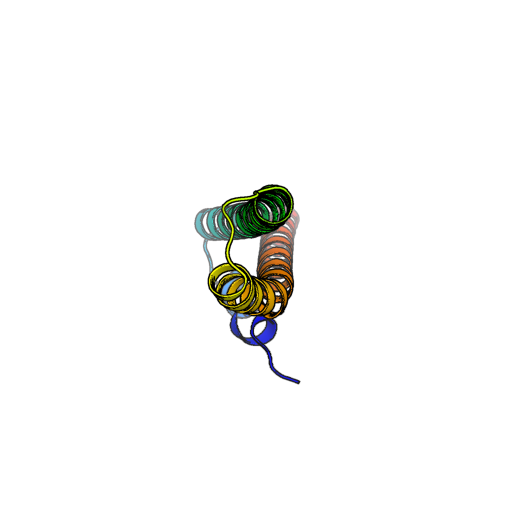A 1 94 ? -12.979 3.706 21.440 1.00 94.88 94 LEU A O 1
ATOM 724 N N . LYS A 1 95 ? -13.502 3.732 19.246 1.00 94.38 95 LYS A N 1
ATOM 725 C CA . LYS A 1 95 ? -14.765 4.472 19.395 1.00 94.38 95 LYS A CA 1
ATOM 726 C C . LYS A 1 95 ? -15.775 3.700 20.239 1.00 94.38 95 LYS A C 1
ATOM 728 O O . LYS A 1 95 ? -16.379 4.277 21.140 1.00 94.38 95 LYS A O 1
ATOM 733 N N . ARG A 1 96 ? -15.911 2.391 20.007 1.00 93.94 96 ARG A N 1
ATOM 734 C CA . ARG A 1 96 ? -16.791 1.498 20.775 1.00 93.94 96 ARG A CA 1
ATOM 735 C C . ARG A 1 96 ? -16.446 1.516 22.264 1.00 93.94 96 ARG A C 1
ATOM 737 O O . ARG A 1 96 ? -17.335 1.666 23.099 1.00 93.94 96 ARG A O 1
ATOM 744 N N . ARG A 1 97 ? -15.156 1.419 22.604 1.00 93.00 97 ARG A N 1
ATOM 745 C CA . ARG A 1 97 ? -14.677 1.495 23.996 1.00 93.00 97 ARG A CA 1
ATOM 746 C C . ARG A 1 97 ? -14.906 2.869 24.619 1.00 93.00 97 ARG A C 1
ATOM 748 O O . ARG A 1 97 ? -15.258 2.939 25.790 1.00 93.00 97 ARG A O 1
ATOM 755 N N . GLY A 1 98 ? -14.720 3.941 23.849 1.00 87.38 98 GLY A N 1
ATOM 756 C CA . GLY A 1 98 ? -14.979 5.311 24.296 1.00 87.38 98 GLY A CA 1
ATOM 757 C C . GLY A 1 98 ? -16.457 5.589 24.582 1.00 87.38 98 GLY A C 1
ATOM 758 O O . GLY A 1 98 ? -16.752 6.278 25.545 1.00 87.38 98 GLY A O 1
ATOM 759 N N . ALA A 1 99 ? -17.373 5.012 23.800 1.00 81.50 99 ALA A N 1
ATOM 760 C CA . ALA A 1 99 ? -18.821 5.163 23.979 1.00 81.50 99 ALA A CA 1
ATOM 761 C C . ALA A 1 99 ? -19.411 4.322 25.130 1.00 81.50 99 ALA A C 1
ATOM 763 O O . ALA A 1 99 ? -20.565 4.517 25.496 1.00 81.50 99 ALA A O 1
ATOM 764 N N . THR A 1 100 ? -18.645 3.364 25.662 1.00 70.19 100 THR A N 1
ATOM 765 C CA . THR A 1 100 ? -19.066 2.485 26.771 1.00 70.19 100 THR A CA 1
ATOM 766 C C . THR A 1 100 ? -18.529 2.968 28.133 1.00 70.19 100 THR A C 1
ATOM 768 O O . THR A 1 100 ? -18.813 2.345 29.153 1.00 70.19 100 THR A O 1
ATOM 771 N N . LYS A 1 101 ? -17.734 4.046 28.157 1.00 55.06 101 LYS A N 1
ATOM 772 C CA . LYS A 1 101 ? -17.283 4.730 29.380 1.00 55.06 101 LYS A CA 1
ATOM 773 C C . LYS A 1 101 ? -18.255 5.842 29.752 1.00 55.06 101 LYS A C 1
ATOM 775 O O . LYS A 1 101 ? -18.444 6.030 30.971 1.00 55.06 101 LYS A O 1
#

Radius of gyration: 18.56 Å; Cα contacts (8 Å, |Δi|>4): 64; chains: 1; bounding box: 38×26×54 Å

pLDDT: mean 92.73, std 6.34, range [55.06, 98.31]

Foldseek 3Di:
DDDPLNVQQDDLVVLLPDDLVRLVVLLVVLVVLLVVLVVVLVVLVVVLVVLVVDPPRDPVNNVVVVVVNVVSVVHSVSSSVSSVNSNVSSVVSSVVVVVVD